Protein AF-A0A0G1BE79-F1 (afdb_monomer_lite)

Radius of gyration: 18.02 Å; chains: 1; bounding box: 45×26×45 Å

Organism: NCBI:txid1619052

Foldseek 3Di:
DPDDDDDDDDDPPVVVVCLPPVDDPPCSVVVVVVVVVVVVVVVVVVVVVVVVVVVVVVVD

pLDDT: mean 86.31, std 11.41, range [40.94, 97.19]

Structure (mmCIF, N/CA/C/O backbone):
data_AF-A0A0G1BE79-F1
#
_entry.id   AF-A0A0G1BE79-F1
#
loop_
_atom_site.group_PDB
_atom_site.id
_atom_site.type_symbol
_atom_site.label_atom_id
_atom_site.label_alt_id
_atom_site.label_comp_id
_atom_site.label_asym_id
_atom_site.label_entity_id
_atom_site.label_seq_id
_atom_site.pdbx_PDB_ins_code
_atom_site.Cartn_x
_atom_site.Cartn_y
_atom_site.Cartn_z
_atom_site.occupancy
_atom_site.B_iso_or_equiv
_atom_site.auth_seq_id
_atom_site.auth_comp_id
_atom_site.auth_asym_id
_atom_site.auth_atom_id
_atom_site.pdbx_PDB_model_num
ATOM 1 N N . MET A 1 1 ? 22.214 10.882 6.341 1.00 40.94 1 MET A N 1
ATOM 2 C CA . MET A 1 1 ? 21.997 9.991 5.183 1.00 40.94 1 MET A CA 1
ATOM 3 C C . MET A 1 1 ? 20.721 9.227 5.458 1.00 40.94 1 MET A C 1
ATOM 5 O O . MET A 1 1 ? 20.695 8.512 6.450 1.00 40.94 1 MET A O 1
ATOM 9 N N . ASP A 1 2 ? 19.683 9.406 4.644 1.00 61.72 2 ASP A N 1
ATOM 10 C CA . ASP A 1 2 ? 18.482 8.575 4.744 1.00 61.72 2 ASP A CA 1
ATOM 11 C C . ASP A 1 2 ? 18.850 7.139 4.365 1.00 61.72 2 ASP A C 1
ATOM 13 O O . ASP A 1 2 ? 19.387 6.883 3.283 1.00 61.72 2 ASP A O 1
ATOM 17 N N . SER A 1 3 ? 18.640 6.195 5.280 1.00 79.69 3 SER A N 1
ATOM 18 C CA . SER A 1 3 ? 18.926 4.787 5.028 1.00 79.69 3 SER A CA 1
ATOM 19 C C . SER A 1 3 ? 17.864 4.227 4.085 1.00 79.69 3 SER A C 1
ATOM 21 O O . SER A 1 3 ? 16.707 4.069 4.472 1.00 79.69 3 SER A O 1
ATOM 23 N N . ILE A 1 4 ? 18.247 3.912 2.849 1.00 78.12 4 ILE A N 1
ATOM 24 C CA . ILE A 1 4 ? 17.357 3.226 1.910 1.00 78.12 4 ILE A CA 1
ATOM 25 C C . ILE A 1 4 ? 17.260 1.754 2.318 1.00 78.12 4 ILE A C 1
ATOM 27 O O . ILE A 1 4 ? 18.173 0.966 2.064 1.00 78.12 4 ILE A O 1
ATOM 31 N N . GLU A 1 5 ? 16.134 1.373 2.916 1.00 82.56 5 GLU A N 1
ATOM 32 C CA . GLU A 1 5 ? 15.816 -0.028 3.180 1.00 82.56 5 GLU A CA 1
ATOM 33 C C . GLU A 1 5 ? 15.292 -0.704 1.904 1.00 82.56 5 GLU A C 1
ATOM 35 O O . GLU A 1 5 ? 14.328 -0.258 1.276 1.00 82.56 5 GLU A O 1
ATOM 40 N N . ARG A 1 6 ? 15.940 -1.798 1.491 1.00 85.00 6 ARG A N 1
ATOM 41 C CA . ARG A 1 6 ? 15.512 -2.589 0.331 1.00 85.00 6 ARG A CA 1
ATOM 42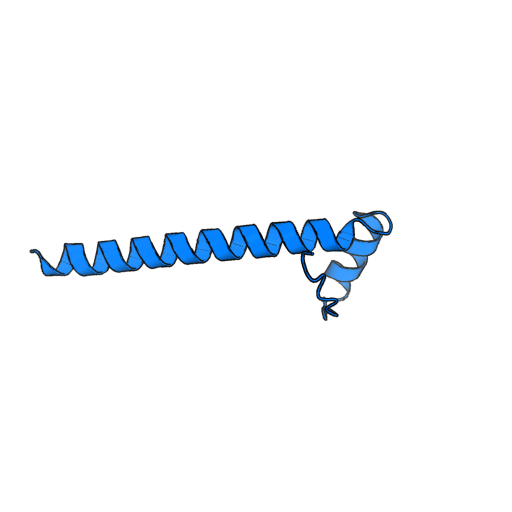 C C . ARG A 1 6 ? 14.644 -3.748 0.795 1.00 85.00 6 ARG A C 1
ATOM 44 O O . ARG A 1 6 ? 15.135 -4.673 1.430 1.00 85.00 6 ARG A O 1
ATOM 51 N N . VAL A 1 7 ? 13.377 -3.729 0.397 1.00 83.44 7 VAL A N 1
ATOM 52 C CA . VAL A 1 7 ? 12.400 -4.770 0.736 1.00 83.44 7 VAL A CA 1
ATOM 53 C C . VAL A 1 7 ? 11.906 -5.505 -0.506 1.00 83.44 7 VAL A C 1
ATOM 55 O O . VAL A 1 7 ? 11.778 -4.930 -1.588 1.00 83.44 7 VAL A O 1
ATOM 58 N N . THR A 1 8 ? 11.604 -6.793 -0.346 1.00 88.12 8 THR A N 1
ATOM 59 C CA . THR A 1 8 ? 10.991 -7.614 -1.399 1.00 88.12 8 THR A CA 1
ATOM 60 C C . THR A 1 8 ? 9.512 -7.808 -1.098 1.00 88.12 8 THR A C 1
ATOM 62 O O . THR A 1 8 ? 9.152 -8.341 -0.052 1.00 88.12 8 THR A O 1
ATOM 65 N N . LEU A 1 9 ? 8.646 -7.412 -2.033 1.00 85.00 9 LEU A N 1
ATOM 66 C CA . LEU A 1 9 ? 7.197 -7.560 -1.901 1.00 85.00 9 LEU A CA 1
ATOM 67 C C . LEU A 1 9 ? 6.695 -8.774 -2.680 1.00 85.00 9 LEU A C 1
ATOM 69 O O . LEU A 1 9 ? 6.980 -8.931 -3.869 1.00 85.00 9 LEU A O 1
ATOM 73 N N . LYS A 1 10 ? 5.883 -9.606 -2.024 1.00 91.62 10 LYS A N 1
ATOM 74 C CA . LYS A 1 10 ? 5.125 -10.669 -2.691 1.00 91.62 10 LYS A CA 1
ATOM 75 C C . LYS A 1 10 ? 3.810 -10.086 -3.200 1.00 91.62 10 LYS A C 1
ATOM 77 O O . LYS A 1 10 ? 2.901 -9.829 -2.419 1.00 91.62 10 LYS A O 1
ATOM 82 N N . LEU A 1 11 ? 3.724 -9.866 -4.509 1.00 88.94 11 LEU A N 1
ATOM 83 C CA . LEU A 1 11 ? 2.528 -9.335 -5.164 1.00 88.94 11 LEU A CA 1
ATOM 84 C C . LEU A 1 11 ? 1.774 -10.446 -5.906 1.00 88.94 11 LEU A C 1
ATOM 86 O O . LEU A 1 11 ? 2.413 -11.332 -6.485 1.00 88.94 11 LEU A O 1
ATOM 90 N N . PRO A 1 12 ? 0.431 -10.387 -5.975 1.00 95.44 12 PRO A N 1
ATOM 91 C CA . PRO A 1 12 ? -0.334 -11.250 -6.865 1.00 95.44 12 PRO A CA 1
ATOM 92 C C . PRO A 1 12 ? 0.149 -11.121 -8.315 1.00 95.44 12 PRO A C 1
ATOM 94 O O . PRO A 1 12 ? 0.460 -10.021 -8.778 1.00 95.44 12 PRO A O 1
ATOM 97 N N . LYS A 1 13 ? 0.153 -12.233 -9.063 1.00 93.62 13 LYS A N 1
ATOM 98 C CA . LYS A 1 13 ? 0.554 -12.269 -10.485 1.00 93.62 13 LYS A CA 1
ATOM 99 C C . LYS A 1 13 ? -0.043 -11.134 -11.342 1.00 93.62 13 LYS A C 1
ATOM 101 O O . LYS A 1 13 ? 0.742 -10.493 -12.045 1.00 93.62 13 LYS A O 1
ATOM 106 N N . PRO A 1 14 ? -1.361 -10.833 -11.296 1.00 95.12 14 PRO A N 1
ATOM 107 C CA . PRO A 1 14 ? -1.924 -9.749 -12.106 1.00 95.12 14 PRO A CA 1
ATOM 108 C C . PRO A 1 14 ? -1.381 -8.370 -11.707 1.00 95.12 14 PRO A C 1
ATOM 110 O O . PRO A 1 14 ? -1.065 -7.557 -12.573 1.00 95.12 14 PRO A O 1
ATOM 113 N N . VAL A 1 15 ? -1.173 -8.131 -10.410 1.00 90.81 15 VAL A N 1
ATOM 114 C CA . VAL A 1 15 ? -0.600 -6.877 -9.902 1.00 90.81 15 VAL A CA 1
ATOM 115 C C . VAL A 1 15 ? 0.855 -6.742 -10.350 1.00 90.81 15 VAL A C 1
ATOM 117 O O . VAL A 1 15 ? 1.250 -5.706 -10.876 1.00 90.81 15 VAL A O 1
ATOM 120 N N . ALA A 1 16 ? 1.652 -7.806 -10.244 1.00 89.19 16 ALA A N 1
ATOM 121 C CA . ALA A 1 16 ? 3.034 -7.802 -10.721 1.00 89.19 16 ALA A CA 1
ATOM 122 C C . ALA A 1 16 ? 3.136 -7.573 -12.243 1.00 89.19 16 ALA A C 1
ATOM 124 O O . ALA A 1 16 ? 4.075 -6.929 -12.715 1.00 89.19 16 ALA A O 1
ATOM 125 N N . ALA A 1 17 ? 2.187 -8.094 -13.029 1.00 90.81 17 ALA A N 1
ATOM 126 C CA . ALA A 1 17 ? 2.109 -7.833 -14.467 1.00 90.81 17 ALA A CA 1
ATOM 127 C C . ALA A 1 17 ? 1.790 -6.359 -14.756 1.00 90.81 17 ALA A C 1
ATOM 129 O O . ALA A 1 17 ? 2.493 -5.737 -15.554 1.00 90.81 17 ALA A O 1
ATOM 130 N N . TYR A 1 18 ? 0.810 -5.784 -14.052 1.00 90.62 18 TYR A N 1
ATOM 131 C CA . TYR A 1 18 ? 0.507 -4.356 -14.134 1.00 90.62 18 TYR A CA 1
ATOM 132 C C . TYR A 1 18 ? 1.736 -3.501 -13.800 1.00 90.62 18 TYR A C 1
ATOM 134 O O . TYR A 1 18 ? 2.122 -2.654 -14.598 1.00 90.62 18 TYR A O 1
ATOM 142 N N . PHE A 1 19 ? 2.425 -3.781 -12.691 1.00 88.56 19 PHE A N 1
ATOM 143 C CA . PHE A 1 19 ? 3.609 -3.023 -12.270 1.00 88.56 19 PHE A CA 1
ATOM 144 C C . PHE A 1 19 ? 4.749 -3.062 -13.292 1.00 88.56 19 PHE A C 1
ATOM 146 O O . PHE A 1 19 ? 5.451 -2.068 -13.477 1.00 88.56 19 PHE A O 1
ATOM 153 N N . ARG A 1 20 ? 4.953 -4.209 -13.952 1.00 86.12 20 ARG A N 1
ATOM 154 C CA . ARG A 1 20 ? 5.968 -4.347 -15.005 1.00 86.12 20 ARG A CA 1
ATOM 155 C C . ARG A 1 20 ? 5.628 -3.535 -16.255 1.00 86.12 20 ARG A C 1
ATOM 157 O O . ARG A 1 20 ? 6.553 -3.046 -16.890 1.00 86.12 20 ARG A O 1
ATOM 164 N N . LYS A 1 21 ? 4.339 -3.394 -16.586 1.00 88.19 21 LYS A N 1
ATOM 165 C CA . LYS A 1 21 ? 3.855 -2.637 -17.752 1.00 88.19 21 LYS A CA 1
ATOM 166 C C . LYS A 1 21 ? 3.760 -1.132 -17.483 1.00 88.19 21 LYS A C 1
ATOM 168 O O . LYS A 1 21 ? 4.125 -0.341 -18.341 1.00 88.19 21 LYS A O 1
ATOM 173 N N . ALA A 1 22 ? 3.243 -0.747 -16.319 1.00 87.19 22 ALA A N 1
ATOM 174 C CA . ALA A 1 22 ? 2.893 0.634 -15.996 1.00 87.19 22 ALA A CA 1
ATOM 175 C C . ALA A 1 22 ? 4.096 1.484 -15.565 1.00 87.19 22 ALA A C 1
ATOM 177 O O . ALA A 1 22 ? 4.079 2.696 -15.752 1.00 87.19 22 ALA A O 1
ATOM 178 N N . PHE A 1 23 ? 5.140 0.867 -14.997 1.00 83.81 23 PHE A N 1
ATOM 179 C CA . PHE A 1 23 ? 6.281 1.599 -14.455 1.00 83.81 23 PHE A CA 1
ATOM 180 C C . PHE A 1 23 ? 7.597 1.165 -15.116 1.00 83.81 23 PHE A C 1
ATOM 182 O O . PHE A 1 23 ? 7.978 -0.011 -15.001 1.00 83.81 23 PHE A O 1
ATOM 189 N N . PRO A 1 24 ? 8.339 2.099 -15.744 1.00 76.75 24 PRO A N 1
ATOM 190 C CA . PRO A 1 24 ? 9.681 1.822 -16.242 1.00 76.75 24 PRO A CA 1
ATOM 191 C C . PRO A 1 24 ? 10.638 1.450 -15.094 1.00 76.75 24 PRO A C 1
ATOM 193 O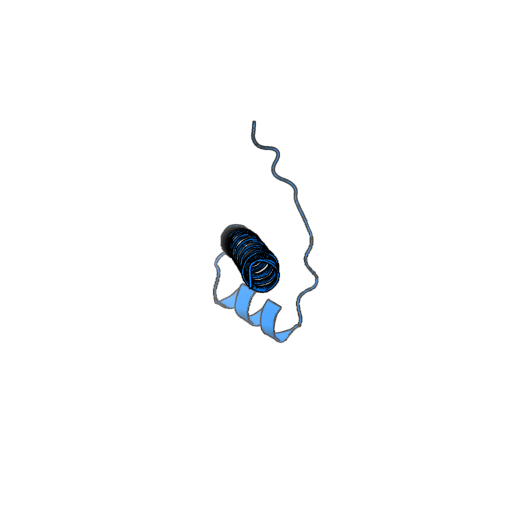 O . PRO A 1 24 ? 10.358 1.679 -13.909 1.00 76.75 24 PRO A O 1
ATOM 196 N N . HIS A 1 25 ? 11.769 0.826 -15.442 1.00 70.31 25 HIS A N 1
ATOM 197 C CA . HIS A 1 25 ? 12.777 0.388 -14.472 1.00 70.31 25 HIS A CA 1
ATOM 198 C C . HIS A 1 25 ? 13.168 1.535 -13.520 1.00 70.31 25 HIS A C 1
ATOM 200 O O . HIS A 1 25 ? 13.453 2.646 -13.952 1.00 70.31 25 HIS A O 1
ATOM 206 N N . GLY A 1 26 ? 13.140 1.266 -12.211 1.00 69.12 26 GLY A N 1
ATOM 207 C CA . GLY A 1 26 ? 13.512 2.232 -11.168 1.00 69.12 26 GLY A CA 1
ATOM 208 C C . GLY A 1 26 ? 12.383 3.113 -10.613 1.00 69.12 26 GLY A C 1
ATOM 209 O O . GLY A 1 26 ? 12.596 3.754 -9.592 1.00 69.12 26 GLY A O 1
ATOM 210 N N . GLN A 1 27 ? 11.177 3.116 -11.202 1.00 79.00 27 GLN A N 1
ATOM 211 C CA . GLN A 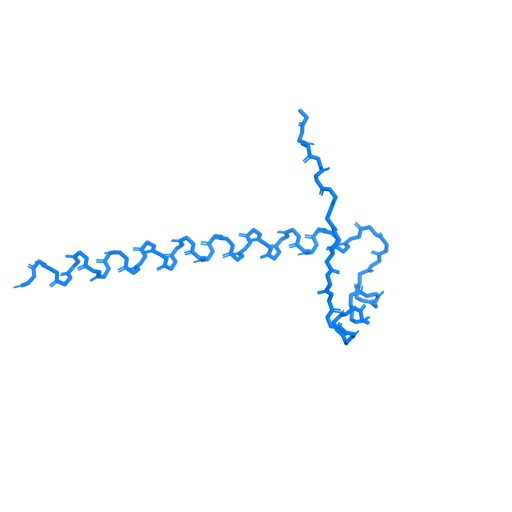1 27 ? 10.052 3.937 -10.698 1.00 79.00 27 GLN A CA 1
ATOM 212 C C . GLN A 1 27 ? 9.050 3.167 -9.822 1.00 79.00 27 GLN A C 1
ATOM 214 O O . GLN A 1 27 ? 8.212 3.763 -9.150 1.00 79.00 27 GLN A O 1
ATOM 219 N N . ARG A 1 28 ? 9.143 1.831 -9.787 1.00 86.69 28 ARG A N 1
ATOM 220 C CA . ARG A 1 28 ? 8.219 0.977 -9.015 1.00 86.69 28 ARG A CA 1
ATOM 221 C C . ARG A 1 28 ? 8.297 1.246 -7.513 1.00 86.69 28 ARG A C 1
ATOM 223 O O . ARG A 1 28 ? 7.268 1.249 -6.851 1.00 86.69 28 ARG A O 1
ATOM 230 N N . SER A 1 29 ? 9.500 1.478 -6.988 1.00 86.25 29 SER A N 1
ATOM 231 C CA . SER A 1 29 ? 9.712 1.775 -5.568 1.00 86.25 29 SER A CA 1
ATOM 232 C C . SER A 1 29 ? 9.060 3.093 -5.162 1.00 86.25 29 SER A C 1
ATOM 234 O O . SER A 1 29 ? 8.393 3.117 -4.138 1.00 86.25 29 SER A O 1
ATOM 236 N N . LYS A 1 30 ? 9.156 4.142 -5.992 1.00 86.94 30 LYS A N 1
ATOM 237 C CA . LYS A 1 30 ? 8.527 5.444 -5.711 1.00 86.94 30 LYS A CA 1
ATOM 238 C C . LYS A 1 30 ? 7.007 5.353 -5.634 1.00 86.94 30 LYS A C 1
ATOM 240 O O . LYS A 1 30 ? 6.391 5.958 -4.766 1.00 86.94 30 LYS A O 1
ATOM 245 N N . PHE A 1 31 ? 6.397 4.572 -6.530 1.00 87.69 31 PHE A N 1
ATOM 246 C CA . PHE A 1 31 ? 4.955 4.334 -6.479 1.00 87.69 31 PHE A CA 1
ATOM 247 C C . PHE A 1 31 ? 4.553 3.641 -5.171 1.00 87.69 31 PHE A C 1
ATOM 249 O O . PHE A 1 31 ? 3.640 4.089 -4.483 1.00 87.69 31 PHE A O 1
ATOM 256 N N . VAL A 1 32 ? 5.264 2.571 -4.804 1.00 88.56 32 VAL A N 1
ATOM 257 C CA . VAL A 1 32 ? 5.009 1.831 -3.559 1.00 88.56 32 VAL A CA 1
ATOM 258 C C . VAL A 1 32 ? 5.207 2.722 -2.334 1.00 88.56 32 VAL A C 1
ATOM 260 O O . VAL A 1 32 ? 4.375 2.702 -1.432 1.00 88.56 32 VAL A O 1
ATOM 263 N N . GLU A 1 33 ? 6.271 3.518 -2.310 1.00 88.62 33 GLU A N 1
ATOM 264 C CA . GLU A 1 33 ? 6.562 4.480 -1.247 1.00 88.62 33 GLU A CA 1
ATOM 265 C C . GLU A 1 33 ? 5.411 5.475 -1.065 1.00 88.62 33 GLU A C 1
ATOM 267 O O . GLU A 1 33 ? 4.887 5.610 0.042 1.00 88.62 33 GLU A O 1
ATOM 272 N N . ALA A 1 34 ? 4.943 6.092 -2.155 1.00 90.06 34 ALA A N 1
ATOM 273 C CA . ALA A 1 34 ? 3.810 7.012 -2.121 1.00 90.06 34 ALA A CA 1
ATOM 274 C C . ALA A 1 34 ? 2.535 6.337 -1.587 1.00 90.06 34 ALA A C 1
ATOM 276 O O . ALA A 1 34 ? 1.825 6.916 -0.760 1.00 90.06 34 ALA A O 1
ATOM 277 N N . CYS A 1 35 ? 2.262 5.093 -1.997 1.00 90.69 35 CYS A N 1
ATOM 278 C CA . CYS A 1 35 ? 1.133 4.324 -1.476 1.00 90.69 35 CYS A CA 1
ATOM 279 C C . CYS A 1 35 ? 1.258 4.049 0.029 1.00 90.69 35 CYS A C 1
ATOM 281 O O . CYS A 1 35 ? 0.276 4.197 0.755 1.00 90.69 35 CYS A O 1
ATOM 283 N N . ILE A 1 36 ? 2.447 3.669 0.509 1.00 90.31 36 ILE A N 1
ATOM 284 C CA . ILE A 1 36 ? 2.687 3.398 1.933 1.00 90.31 36 ILE A CA 1
ATOM 285 C C . ILE A 1 36 ? 2.495 4.672 2.758 1.00 90.31 36 ILE A C 1
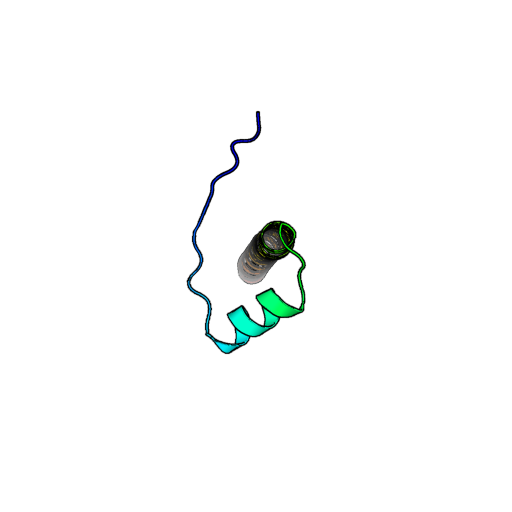ATOM 287 O O . ILE A 1 36 ? 1.806 4.633 3.778 1.00 90.31 36 ILE A O 1
ATOM 291 N N . LEU A 1 37 ? 3.071 5.795 2.324 1.00 92.81 37 LEU A N 1
ATOM 292 C CA . LEU A 1 37 ? 2.949 7.077 3.023 1.00 92.81 37 LEU A CA 1
ATOM 293 C C . LEU A 1 37 ? 1.493 7.549 3.072 1.00 92.81 37 LEU A C 1
ATOM 295 O O . LEU A 1 37 ? 1.002 7.915 4.139 1.00 92.81 37 LEU A O 1
ATOM 299 N N . SER A 1 38 ? 0.780 7.460 1.947 1.00 96.06 38 SER A N 1
ATOM 300 C CA . SER A 1 38 ? -0.642 7.806 1.878 1.00 96.06 38 SER A CA 1
ATOM 301 C C . SER A 1 38 ? -1.490 6.929 2.805 1.00 96.06 38 SER A C 1
ATOM 303 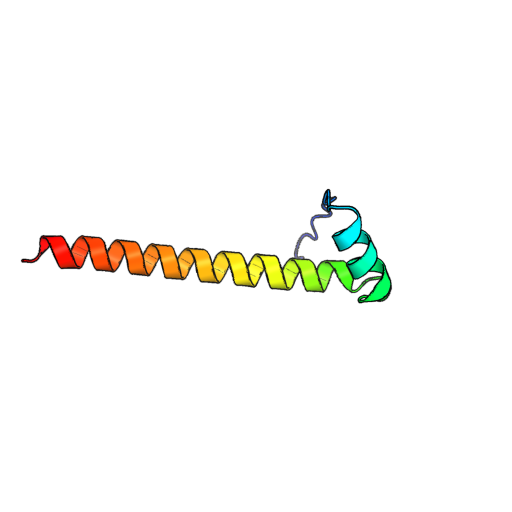O O . SER A 1 38 ? -2.318 7.443 3.557 1.00 96.06 38 SER A O 1
ATOM 305 N N . HIS A 1 39 ? -1.248 5.615 2.812 1.00 95.69 39 HIS A N 1
ATOM 306 C CA . HIS A 1 39 ? -1.960 4.689 3.690 1.00 95.69 39 HIS A CA 1
ATOM 307 C C . HIS A 1 39 ? -1.686 4.971 5.174 1.00 95.69 39 HIS A C 1
ATOM 309 O O . HIS A 1 39 ? -2.622 4.979 5.972 1.00 95.69 39 HIS A O 1
ATOM 315 N N . LYS A 1 40 ? -0.424 5.223 5.551 1.00 95.62 40 LYS A N 1
ATOM 316 C CA . LYS A 1 40 ? -0.055 5.580 6.932 1.00 95.62 40 LYS A CA 1
ATOM 317 C C . LYS A 1 40 ? -0.790 6.834 7.389 1.00 95.62 40 LYS A C 1
ATOM 319 O O . LYS A 1 40 ? -1.472 6.789 8.408 1.00 95.62 40 LYS A O 1
ATOM 324 N N . HIS A 1 41 ? -0.724 7.898 6.592 1.00 96.12 41 HIS A N 1
ATOM 325 C CA . HIS A 1 41 ? -1.390 9.155 6.908 1.00 96.12 41 HIS A CA 1
ATOM 326 C C . HIS A 1 41 ? -2.903 8.972 7.077 1.00 96.12 41 HIS A C 1
ATOM 328 O O . HIS A 1 41 ? -3.480 9.391 8.079 1.00 96.12 41 HIS A O 1
ATOM 334 N N . ARG A 1 42 ? -3.550 8.275 6.136 1.00 97.19 42 ARG A N 1
ATOM 335 C CA . ARG A 1 42 ? -4.985 7.991 6.220 1.00 97.19 42 ARG A CA 1
ATOM 336 C C . ARG A 1 42 ? -5.339 7.197 7.480 1.00 97.19 42 ARG A C 1
ATOM 338 O O . ARG A 1 42 ? -6.302 7.537 8.158 1.00 97.19 42 ARG A O 1
ATOM 345 N N . SER A 1 43 ? -4.557 6.172 7.810 1.00 96.94 43 SER A N 1
ATOM 346 C CA . SER A 1 43 ? -4.785 5.366 9.011 1.00 96.94 43 SER A CA 1
ATOM 347 C C . SER A 1 43 ? -4.634 6.179 10.301 1.00 96.94 43 SER A C 1
ATOM 349 O O . SER A 1 43 ? -5.350 5.912 11.267 1.00 96.94 43 SER A O 1
ATOM 351 N N . GLU A 1 44 ? -3.711 7.140 10.346 1.00 96.50 44 GLU A N 1
ATOM 352 C CA . GLU A 1 44 ? -3.537 8.039 11.492 1.00 96.50 44 GLU A CA 1
ATOM 353 C C . GLU A 1 44 ? -4.744 8.963 11.656 1.00 96.50 44 GLU A C 1
ATOM 355 O O . GLU A 1 44 ? -5.299 9.050 12.753 1.00 96.50 44 GLU A O 1
ATOM 360 N N . VAL A 1 45 ? -5.209 9.572 10.562 1.00 96.75 45 VAL A N 1
ATOM 361 C CA . VAL A 1 45 ? -6.411 10.419 10.558 1.00 96.75 45 VAL A CA 1
ATOM 362 C C . VAL A 1 45 ? -7.637 9.626 11.013 1.00 96.75 45 VAL A C 1
ATOM 364 O O . VAL A 1 45 ? -8.325 10.045 11.943 1.00 96.75 45 VAL A O 1
ATOM 367 N N . GLU A 1 46 ? -7.876 8.441 10.445 1.00 96.88 46 GLU A N 1
ATOM 368 C CA . GLU A 1 46 ? -9.003 7.580 10.832 1.00 96.88 46 GLU A CA 1
ATOM 369 C C . GLU A 1 46 ? -8.945 7.192 12.321 1.00 96.88 46 GLU A C 1
ATOM 371 O O . GLU A 1 46 ? -9.975 7.132 13.004 1.00 96.88 46 GLU A O 1
ATOM 376 N N . LYS A 1 47 ? -7.741 6.965 12.864 1.00 96.81 47 LYS A N 1
ATOM 377 C CA . LYS A 1 47 ? -7.547 6.687 14.292 1.00 96.81 47 LYS A CA 1
ATOM 378 C C . LYS A 1 47 ? -7.907 7.900 15.153 1.00 96.81 47 LYS A C 1
ATOM 380 O O . LYS A 1 47 ? -8.632 7.734 16.136 1.00 96.81 47 LYS A O 1
ATOM 385 N N . MET A 1 48 ? -7.446 9.094 14.778 1.00 95.25 48 MET A N 1
ATOM 386 C CA . MET A 1 48 ? -7.764 10.342 15.482 1.00 95.25 48 MET A CA 1
ATOM 387 C C . MET A 1 48 ? -9.267 10.628 15.462 1.00 95.25 48 MET A C 1
ATOM 389 O O . MET A 1 48 ? -9.859 10.911 16.503 1.00 95.25 48 MET A O 1
ATOM 393 N N . GLU A 1 49 ? -9.915 10.487 14.305 1.00 95.50 49 GLU A N 1
ATOM 394 C CA . GLU A 1 49 ? -11.363 10.664 14.178 1.00 95.50 49 GLU A CA 1
ATOM 395 C C . GLU A 1 49 ? -12.137 9.682 15.060 1.00 95.50 49 GLU A C 1
ATOM 397 O O . GLU A 1 49 ? -13.112 10.056 15.718 1.00 95.50 49 GLU A O 1
ATOM 402 N N . LYS A 1 50 ? -11.705 8.417 15.105 1.00 95.56 50 LYS A N 1
ATOM 403 C CA . LYS A 1 50 ? -12.325 7.397 15.957 1.00 95.56 50 LYS A CA 1
ATOM 404 C C . LYS A 1 50 ? -12.188 7.740 17.440 1.00 95.56 50 LYS A C 1
ATOM 406 O O . LYS A 1 50 ? -13.143 7.551 18.197 1.00 95.56 50 LYS A O 1
ATOM 411 N N . GLU A 1 51 ? -11.035 8.250 17.857 1.00 94.62 51 GLU A N 1
ATOM 412 C CA . GLU A 1 51 ? -10.796 8.678 19.235 1.00 94.62 51 GLU A CA 1
ATOM 413 C C . GLU A 1 51 ? -11.626 9.912 19.606 1.00 94.62 51 GLU A C 1
ATOM 415 O O . GLU A 1 51 ? -12.307 9.897 20.634 1.00 94.62 51 GLU A O 1
ATOM 420 N N . LEU A 1 52 ? -11.682 10.921 18.733 1.00 92.69 52 LEU A N 1
ATOM 421 C CA . LEU A 1 52 ? -12.537 12.099 18.909 1.00 92.69 52 LEU A CA 1
ATOM 422 C C . LEU A 1 52 ? -14.012 11.712 19.043 1.00 92.69 52 LEU A C 1
ATOM 424 O O . LEU A 1 52 ? -14.692 12.170 19.963 1.00 92.69 52 LEU A O 1
ATOM 428 N N . ARG A 1 53 ? -14.504 10.808 18.185 1.00 91.88 53 ARG A N 1
ATOM 429 C CA . ARG A 1 53 ? -15.871 10.270 18.292 1.00 91.88 53 ARG A CA 1
ATOM 430 C C . ARG A 1 53 ? -16.097 9.543 19.615 1.00 91.88 53 ARG A C 1
ATOM 432 O O . ARG A 1 53 ? -17.195 9.628 20.1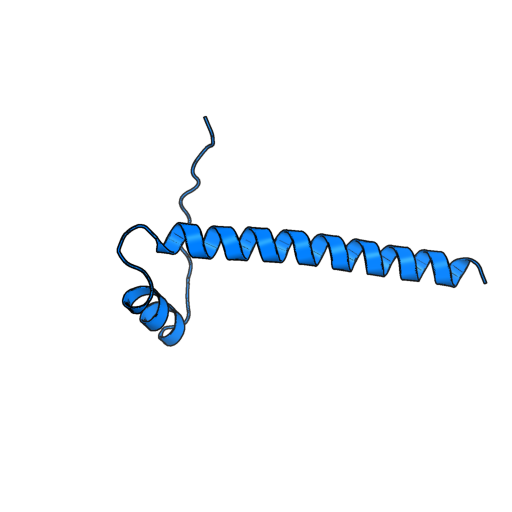60 1.00 91.88 53 ARG A O 1
ATOM 439 N N . ARG A 1 54 ? -15.096 8.822 20.133 1.00 91.62 54 ARG A N 1
ATOM 440 C CA . ARG A 1 54 ? -15.197 8.138 21.430 1.00 91.62 54 ARG A CA 1
ATOM 441 C C . ARG A 1 54 ? -15.332 9.147 22.568 1.00 91.62 54 ARG A C 1
ATOM 443 O O . ARG A 1 54 ? -16.276 9.040 23.338 1.00 91.62 54 ARG A O 1
ATOM 450 N N . VAL A 1 55 ? -14.436 10.132 22.637 1.00 89.44 55 VAL A N 1
ATOM 451 C CA . VAL A 1 55 ? -14.440 11.160 23.692 1.00 89.44 55 VAL A CA 1
ATOM 452 C C . VAL A 1 55 ? -15.703 12.026 23.631 1.00 89.44 55 VAL A C 1
ATOM 454 O O . VAL A 1 55 ? -16.283 12.336 24.668 1.00 89.44 55 VAL A O 1
ATOM 457 N N . GLY A 1 56 ? -16.173 12.371 22.428 1.00 82.00 56 GLY A N 1
ATOM 458 C CA . GLY A 1 56 ? -17.403 13.143 22.236 1.00 82.00 56 GLY A CA 1
ATOM 459 C C . GLY A 1 56 ? -18.663 12.426 22.731 1.00 82.00 56 GLY A C 1
ATOM 460 O O . GLY A 1 56 ? -19.542 13.070 23.292 1.00 82.00 56 GLY A O 1
ATOM 461 N N . LYS A 1 57 ? -18.733 11.094 22.598 1.00 76.88 57 LYS A N 1
ATOM 462 C CA . LYS A 1 57 ? -19.852 10.283 23.115 1.00 76.88 57 LYS A CA 1
ATOM 463 C C . LYS A 1 57 ? -19.868 10.144 24.637 1.00 76.88 57 LYS A C 1
ATOM 465 O O . LYS A 1 57 ? -20.913 9.854 25.191 1.00 76.88 57 LYS A O 1
ATOM 470 N N . THR A 1 58 ? -18.727 10.311 25.303 1.00 70.88 58 THR A N 1
ATOM 471 C CA . THR A 1 58 ? -18.615 10.215 26.771 1.00 70.88 58 THR A CA 1
ATOM 472 C C . THR A 1 58 ? -18.997 11.524 27.476 1.00 70.88 58 THR A C 1
ATOM 474 O O . THR A 1 58 ? -19.083 11.557 28.697 1.00 70.88 58 THR A O 1
ATOM 477 N N . ARG A 1 59 ? -19.193 12.617 26.726 1.00 60.31 59 ARG A N 1
ATOM 478 C CA . ARG A 1 59 ? -19.514 13.955 27.253 1.00 60.31 59 ARG A CA 1
ATOM 479 C C . ARG A 1 59 ? -21.010 14.313 27.227 1.00 60.31 59 ARG A C 1
ATOM 481 O O . ARG A 1 59 ? -21.341 15.421 27.640 1.00 60.31 59 ARG A O 1
ATOM 488 N N . GLN A 1 60 ? -21.875 13.419 26.746 1.00 49.06 60 GLN A N 1
ATOM 489 C CA . GLN A 1 60 ? -23.335 13.488 26.918 1.00 49.06 60 GLN A CA 1
ATOM 490 C C . GLN A 1 60 ? -23.760 12.488 27.986 1.00 49.06 60 GLN A C 1
ATOM 492 O O . GLN A 1 60 ? -24.701 12.825 28.731 1.00 49.06 60 GLN A O 1
#

Secondary structure (DSSP, 8-state):
------------HHHHHHHHHHS-TT-HHHHHHHHHHHHHHHHHHHHHHHHHHHHHHTT-

Sequence (60 aa):
MDSIERVTLKLPKPVAAYFRKAFPHGQRSKFVEACILSHKHRSEVEKMEKELRRVGKTRQ